Protein AF-A0A0K8V179-F1 (afdb_monomer)

Sequence (140 aa):
MELENIVANTVYLKAREGGSDSNKGKSKKWRKILQFPHISQCIHLKDKLDISYGYVIDQQPIGRTLFRQFCESKRPIYFRYISFLDEVQRYDVEYDENRIAIAVDIGRRFLAIDTPAALNNGICDIGDVIRSTNENTVDD

Radius of gyration: 25.19 Å; Cα contacts (8 Å, |Δi|>4): 57; chains: 1; bounding box: 48×59×61 Å

Foldseek 3Di:
DVVVVVVVVVVVVCLVVQDPDPCSNDDPCNCVVPPDDDVVVCPVVVVVDDPDCCVQQVVDPVSVVVVLVCCVPPNVPVVLVVVLVVLVVVLVPDDPVCNLVSVCVSCVSRVVDPDDPVSVPVPDDVVVVVVVVVVPPPDD

Mean predicted aligned error: 12.04 Å

pLDDT: mean 82.1, std 17.92, range [34.84, 96.81]

Secondary structure (DSSP, 8-state):
-HHHHHHHHHHHHHHHH--SSTTTT--TTHHHHTPPPPHHHHGGGTTTS---HIIIIII-HHHHHHHHHHHHHH-HHHHHHHHHHHHHHHHHHS-HHHHHHHHHHHHHHHH-----GGGGGS---HHHHHHHHHGGGS--

Organism: Bactrocera latifrons (NCBI:txid174628)

InterPro domains:
  IPR016137 RGS domain [PF00615] (54-120)
  IPR016137 RGS domain [PS50132] (59-117)
  IPR036305 RGS domain superfamily [SSF48097] (31-120)
  IPR044926 RGS, subdomain 2 [G3DSA:1.10.167.10] (1-139)

Solvent-accessible surface area (backbone atoms only — not comparable to full-atom values): 8626 Å² total; per-residue (Å²): 111,72,66,59,51,53,52,52,53,53,54,49,50,49,61,70,73,40,53,96,55,93,57,67,83,55,58,98,57,46,69,72,74,69,53,80,78,63,70,82,78,50,57,74,49,60,83,76,48,79,81,47,62,65,56,37,41,70,68,30,70,67,44,33,51,54,50,50,54,45,22,60,76,75,32,61,72,58,30,52,54,52,53,50,52,53,50,51,56,48,42,75,75,48,57,75,89,55,29,58,61,47,51,54,49,47,32,42,77,75,65,71,43,82,77,66,83,67,71,82,66,84,72,71,60,67,69,59,57,58,54,56,58,64,69,72,70,76,85,130

Nearest PDB structures (foldseek):
  3nyn-assembly1_A  TM=7.853E-01  e=2.523E-07  Homo sapiens
  3c4w-assembly1_A  TM=7.710E-01  e=2.805E-03  Bos taurus
  3c4w-assembly1_B  TM=7.039E-01  e=1.866E-03  Bos taurus

Structure (mmCIF, N/CA/C/O backbone):
data_AF-A0A0K8V179-F1
#
_entry.id   AF-A0A0K8V179-F1
#
loop_
_atom_site.group_PDB
_atom_site.id
_atom_site.type_symbol
_atom_site.label_atom_id
_atom_site.label_alt_id
_atom_site.label_comp_id
_atom_site.label_asym_id
_atom_site.label_entity_id
_atom_site.label_seq_id
_atom_site.pdbx_PDB_ins_code
_atom_site.Cartn_x
_atom_site.Cartn_y
_atom_site.Cartn_z
_atom_site.occupancy
_atom_site.B_iso_or_equiv
_atom_site.auth_seq_id
_atom_site.auth_comp_id
_atom_site.auth_asym_id
_atom_site.auth_atom_id
_atom_site.pdbx_PDB_model_num
ATOM 1 N N . MET A 1 1 ? -14.374 35.422 26.913 1.00 64.94 1 MET A N 1
ATOM 2 C CA . MET A 1 1 ? -14.218 35.548 25.449 1.00 64.94 1 MET A CA 1
ATOM 3 C C . MET A 1 1 ? -12.768 35.729 25.002 1.00 64.94 1 MET A C 1
ATOM 5 O O . MET A 1 1 ? -12.250 34.796 24.408 1.00 64.94 1 MET A O 1
ATOM 9 N N . GLU A 1 2 ? -12.061 36.833 25.284 1.00 79.19 2 GLU A N 1
ATOM 10 C CA . GLU A 1 2 ? -10.675 36.993 24.774 1.00 79.19 2 GLU A CA 1
ATOM 11 C C . GLU A 1 2 ? -9.669 35.992 25.367 1.00 79.19 2 GLU A C 1
ATOM 13 O O . GLU A 1 2 ? -8.899 35.374 24.632 1.00 79.19 2 GLU A O 1
ATOM 18 N N . LEU A 1 3 ? -9.714 35.764 26.685 1.00 88.62 3 LEU A N 1
ATOM 19 C CA . LEU A 1 3 ? -8.786 34.842 27.348 1.00 88.62 3 LEU A CA 1
ATOM 20 C C . LEU A 1 3 ? -9.005 33.381 26.923 1.00 88.62 3 LEU A C 1
ATOM 22 O O . LEU A 1 3 ? -8.045 32.648 26.713 1.00 88.62 3 LEU A O 1
ATOM 26 N N . GLU A 1 4 ? -10.259 32.964 26.746 1.00 90.00 4 GLU A N 1
ATOM 27 C CA . GLU A 1 4 ? -10.610 31.610 26.292 1.00 90.00 4 GLU A CA 1
ATOM 28 C C . GLU A 1 4 ? -10.073 31.337 24.883 1.00 90.00 4 GLU A C 1
ATOM 30 O O . GLU A 1 4 ? -9.516 30.268 24.639 1.00 90.00 4 GLU A O 1
ATOM 35 N N . ASN A 1 5 ? -10.153 32.325 23.984 1.00 92.56 5 ASN A N 1
ATOM 36 C CA . ASN A 1 5 ? -9.603 32.224 22.631 1.00 92.56 5 ASN A CA 1
ATOM 37 C C . ASN A 1 5 ? -8.075 32.095 22.647 1.00 92.56 5 ASN A C 1
ATOM 39 O O . ASN A 1 5 ? -7.512 31.261 21.937 1.00 92.56 5 ASN A O 1
ATOM 43 N N . ILE A 1 6 ? -7.394 32.881 23.485 1.00 94.00 6 ILE A N 1
ATOM 44 C CA . ILE A 1 6 ? -5.935 32.799 23.643 1.00 94.00 6 ILE A CA 1
ATOM 45 C C . ILE A 1 6 ? -5.526 31.425 24.196 1.00 94.00 6 ILE A C 1
ATOM 47 O O . ILE A 1 6 ? -4.590 30.805 23.681 1.00 94.00 6 ILE A O 1
ATOM 51 N N . VAL A 1 7 ? -6.242 30.912 25.204 1.00 95.25 7 VAL A N 1
ATOM 52 C CA . VAL A 1 7 ? -5.989 29.584 25.785 1.00 95.25 7 VAL A CA 1
ATOM 53 C C . VAL A 1 7 ? -6.211 28.485 24.744 1.00 95.25 7 VAL A C 1
ATOM 55 O O . VAL A 1 7 ? -5.333 27.640 24.567 1.00 95.25 7 VAL A O 1
ATOM 58 N N . ALA A 1 8 ? -7.324 28.517 24.008 1.00 92.50 8 ALA A N 1
ATOM 59 C CA . ALA A 1 8 ? -7.630 27.535 22.968 1.00 92.50 8 ALA A CA 1
ATOM 60 C C . ALA A 1 8 ? -6.566 27.517 21.857 1.00 92.50 8 ALA A C 1
ATOM 62 O O . ALA A 1 8 ? -6.058 26.450 21.506 1.00 92.50 8 ALA A O 1
ATOM 63 N N . ASN A 1 9 ? -6.156 28.692 21.368 1.00 94.12 9 ASN A N 1
ATOM 64 C CA . ASN A 1 9 ? -5.115 28.815 20.345 1.00 94.12 9 ASN A CA 1
ATOM 65 C C . ASN A 1 9 ? -3.764 28.285 20.839 1.00 94.12 9 ASN A C 1
ATOM 67 O O . ASN A 1 9 ? -3.069 27.572 20.116 1.00 94.12 9 ASN A O 1
ATOM 71 N N . THR A 1 10 ? -3.409 28.569 22.093 1.00 91.81 10 THR A N 1
ATOM 72 C CA . THR A 1 10 ? -2.158 28.088 22.694 1.00 91.81 10 THR A CA 1
ATOM 73 C C . THR A 1 10 ? -2.157 26.566 22.855 1.00 91.81 10 THR A C 1
ATOM 75 O O . THR A 1 10 ? -1.166 25.906 22.542 1.00 91.81 10 THR A O 1
ATOM 78 N N . VAL A 1 11 ? -3.272 25.980 23.308 1.00 89.88 11 VAL A N 1
ATOM 79 C CA . VAL A 1 11 ? -3.427 24.520 23.427 1.00 89.88 11 VAL A CA 1
ATOM 80 C C . VAL A 1 11 ? -3.356 23.849 22.054 1.00 89.88 11 VAL A C 1
ATOM 82 O O . VAL A 1 11 ? -2.687 22.826 21.910 1.00 89.88 11 VAL A O 1
ATOM 85 N N . TYR A 1 12 ? -3.985 24.441 21.037 1.00 89.38 12 TYR A N 1
ATOM 86 C CA . TYR A 1 12 ? -3.927 23.944 19.665 1.00 89.38 12 TYR A CA 1
ATOM 87 C C . TYR A 1 12 ? -2.501 23.950 19.102 1.00 89.38 12 TYR A C 1
ATOM 89 O O . TYR A 1 12 ? -2.052 22.940 18.558 1.00 89.38 12 TYR A O 1
ATOM 97 N N . LEU A 1 13 ? -1.758 25.049 19.275 1.00 90.12 13 LEU A N 1
ATOM 98 C CA . LEU A 1 13 ? -0.368 25.136 18.821 1.00 90.12 13 LEU A CA 1
ATOM 99 C C . LEU A 1 13 ? 0.509 24.071 19.489 1.00 90.12 13 LEU A C 1
ATOM 101 O O . LEU A 1 13 ? 1.237 23.371 18.788 1.00 90.12 13 LEU A O 1
ATOM 105 N N . LYS A 1 14 ? 0.343 23.847 20.800 1.00 86.44 14 LYS A N 1
ATOM 106 C CA . LYS A 1 14 ? 1.036 22.762 21.516 1.00 86.44 14 LYS A CA 1
ATOM 107 C C . LYS A 1 14 ? 0.677 21.367 21.001 1.00 86.44 14 LYS A C 1
ATOM 109 O O . LYS A 1 14 ? 1.533 20.487 20.969 1.00 86.44 14 LYS A O 1
ATOM 114 N N . ALA A 1 15 ? -0.577 21.138 20.611 1.00 86.38 15 ALA A N 1
ATOM 115 C CA . ALA A 1 15 ? -0.984 19.869 20.013 1.00 86.38 15 ALA A CA 1
ATOM 116 C C . ALA A 1 15 ? -0.370 19.676 18.615 1.00 86.38 15 ALA A C 1
ATOM 118 O O . ALA A 1 15 ? 0.028 18.561 18.275 1.00 86.38 15 ALA A O 1
ATOM 119 N N . ARG A 1 16 ? -0.257 20.757 17.829 1.00 85.62 16 ARG A N 1
ATOM 120 C CA . ARG A 1 16 ? 0.296 20.743 16.467 1.00 85.62 16 ARG A CA 1
ATOM 121 C C . ARG A 1 16 ? 1.810 20.565 16.429 1.00 85.62 16 ARG A C 1
ATOM 123 O O . ARG A 1 16 ? 2.297 19.831 15.578 1.00 85.62 16 ARG A O 1
ATOM 130 N N . GLU A 1 17 ? 2.541 21.217 17.330 1.00 83.69 17 GLU A N 1
ATOM 131 C CA . GLU A 1 17 ? 4.002 21.072 17.435 1.00 83.69 17 GLU A CA 1
ATOM 132 C C . GLU A 1 17 ? 4.414 19.629 17.756 1.00 83.69 17 GLU A C 1
ATOM 134 O O . GLU A 1 17 ? 5.535 19.229 17.457 1.00 83.69 17 GLU A O 1
ATOM 139 N N . GLY A 1 18 ? 3.481 18.829 18.289 1.00 70.75 18 GLY A N 1
ATOM 140 C CA . GLY A 1 18 ? 3.762 17.504 18.806 1.00 70.75 18 GLY A CA 1
ATOM 141 C C . GLY A 1 18 ? 4.535 17.669 20.104 1.00 70.75 18 GLY A C 1
ATOM 142 O O . GLY A 1 18 ? 5.712 18.009 20.098 1.00 70.75 18 GLY A O 1
ATOM 143 N N . GLY A 1 19 ? 3.864 17.473 21.240 1.00 65.31 19 GLY A N 1
ATOM 144 C CA . GLY A 1 19 ? 4.526 17.582 22.540 1.00 65.31 19 GLY A CA 1
ATOM 145 C C . GLY A 1 19 ? 5.822 16.758 22.601 1.00 65.31 19 GLY A C 1
ATOM 146 O O . GLY A 1 19 ? 5.961 15.765 21.894 1.00 65.31 19 GLY A O 1
ATOM 147 N N . SER A 1 20 ? 6.738 17.146 23.495 1.00 61.62 20 SER A N 1
ATOM 148 C CA . SER A 1 20 ? 8.022 16.465 23.777 1.00 61.62 20 SER A CA 1
ATOM 149 C C . SER A 1 20 ? 7.901 14.940 24.009 1.00 61.62 20 SER A C 1
ATOM 151 O O . SER A 1 20 ? 8.867 14.188 23.891 1.00 61.62 20 SER A O 1
ATOM 153 N N . ASP A 1 21 ? 6.691 14.453 24.287 1.00 63.47 21 ASP A N 1
ATOM 154 C CA . ASP A 1 21 ? 6.382 13.038 24.404 1.00 63.47 21 ASP A CA 1
ATOM 155 C C . ASP A 1 21 ? 6.471 12.298 23.056 1.00 63.47 21 ASP A C 1
ATOM 157 O O . ASP A 1 21 ? 5.736 12.566 22.101 1.00 63.47 21 ASP A O 1
ATOM 161 N N . SER A 1 22 ? 7.267 11.224 23.035 1.00 65.19 22 SER A N 1
ATOM 162 C CA . SER A 1 22 ? 7.427 10.281 21.909 1.00 65.19 22 SER A CA 1
ATOM 163 C C . SER A 1 22 ? 6.116 9.704 21.347 1.00 65.19 22 SER A C 1
ATOM 165 O O . SER A 1 22 ? 6.085 9.131 20.255 1.00 65.19 22 SER A O 1
ATOM 167 N N . ASN A 1 23 ? 5.009 9.863 22.077 1.00 70.69 23 ASN A N 1
ATOM 168 C CA . ASN A 1 23 ? 3.693 9.366 21.714 1.00 70.69 23 ASN A CA 1
ATOM 169 C C . ASN A 1 23 ? 2.991 10.176 20.615 1.00 70.69 23 ASN A C 1
ATOM 171 O O . ASN A 1 23 ? 1.936 9.724 20.173 1.00 70.69 23 ASN A O 1
ATOM 175 N N . LYS A 1 24 ? 3.541 11.306 20.135 1.00 83.19 24 LYS A N 1
ATOM 176 C CA . LYS A 1 24 ? 2.981 12.090 19.007 1.00 83.19 24 LYS A CA 1
ATOM 177 C C . LYS A 1 24 ? 1.468 12.354 19.160 1.00 83.19 24 LYS A C 1
ATOM 179 O O . LYS A 1 24 ? 0.688 12.088 18.251 1.00 83.19 24 LYS A O 1
ATOM 184 N N . GLY A 1 25 ? 1.036 12.760 20.358 1.00 84.69 25 GLY A N 1
ATOM 185 C CA . GLY A 1 25 ? -0.376 13.030 20.674 1.00 84.69 25 GLY A CA 1
ATOM 186 C C . GLY A 1 25 ? -1.264 11.802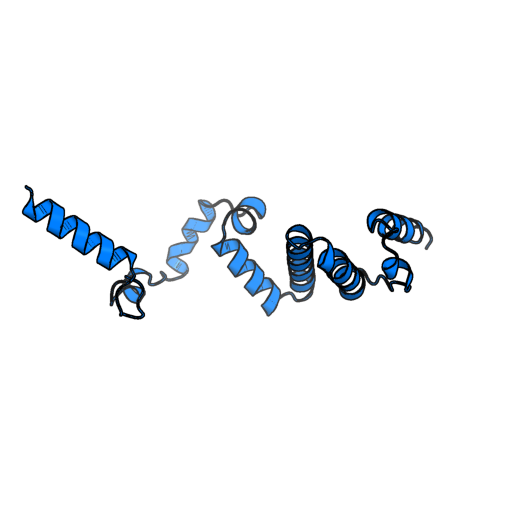 20.934 1.00 84.69 25 GLY A C 1
ATOM 187 O O . GLY A 1 25 ? -2.448 11.956 21.228 1.00 84.69 25 GLY A O 1
ATOM 188 N N . LYS A 1 26 ? -0.736 10.572 20.876 1.00 88.06 26 LYS A N 1
ATOM 189 C CA . LYS A 1 26 ? -1.515 9.357 21.173 1.00 88.06 26 LYS A CA 1
ATOM 190 C C . LYS A 1 26 ? -1.846 9.258 22.663 1.00 88.06 26 LYS A C 1
ATOM 192 O O . LYS A 1 26 ? -0.998 9.483 23.526 1.00 88.06 26 LYS A O 1
ATOM 197 N N . SER A 1 27 ? -3.062 8.802 22.968 1.00 90.12 27 SER A N 1
ATOM 198 C CA . SER A 1 27 ? -3.478 8.471 24.337 1.00 90.12 27 SER A CA 1
ATOM 199 C C . SER A 1 27 ? -2.559 7.424 24.966 1.00 90.12 27 SER A C 1
ATOM 201 O O . SER A 1 27 ? -2.224 6.433 24.325 1.00 90.12 27 SER A O 1
ATOM 203 N N . LYS A 1 28 ? -2.244 7.544 26.262 1.00 90.38 28 LYS A N 1
ATOM 204 C CA . LYS A 1 28 ? -1.446 6.541 27.001 1.00 90.38 28 LYS A CA 1
ATOM 205 C C . LYS A 1 28 ? -2.030 5.118 26.928 1.00 90.38 28 LYS A C 1
ATOM 207 O O . LYS A 1 28 ? -1.292 4.149 27.074 1.00 90.38 28 LYS A O 1
ATOM 212 N N . LYS A 1 29 ? -3.340 4.977 26.679 1.00 94.44 29 LYS A N 1
ATOM 213 C CA . LYS A 1 29 ? -4.047 3.687 26.561 1.00 94.44 29 LYS A CA 1
ATOM 214 C C . LYS A 1 29 ? -4.359 3.282 25.111 1.00 94.44 29 LYS A C 1
ATOM 216 O O . LYS A 1 29 ? -5.146 2.360 24.915 1.00 94.44 29 LYS A O 1
ATOM 221 N N . TRP A 1 30 ? -3.761 3.924 24.099 1.00 93.69 30 TRP A N 1
ATOM 222 C CA . TRP A 1 30 ? -4.105 3.721 22.680 1.00 93.69 30 TRP A CA 1
ATOM 223 C C . TRP A 1 30 ? -4.096 2.248 22.239 1.00 93.69 30 TRP A C 1
ATOM 225 O O . TRP A 1 30 ? -4.988 1.831 21.511 1.00 93.69 30 TRP A O 1
ATOM 235 N N . ARG A 1 31 ? -3.158 1.436 22.747 1.00 93.62 31 ARG A N 1
ATOM 236 C CA . ARG A 1 31 ? -3.088 -0.008 22.450 1.00 93.62 31 ARG A CA 1
ATOM 237 C C . ARG A 1 31 ?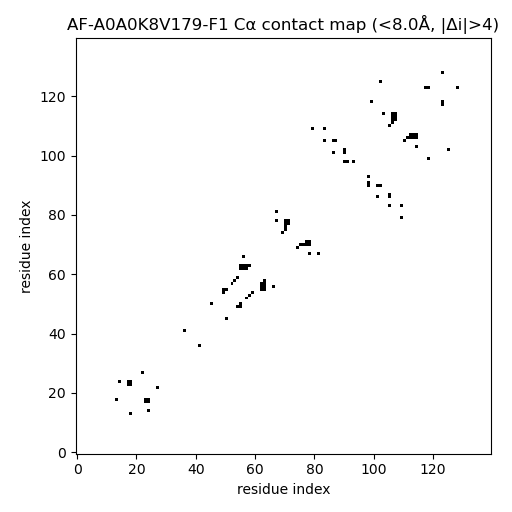 -4.314 -0.788 22.922 1.00 93.62 31 ARG A C 1
ATOM 239 O O . ARG A 1 31 ? -4.709 -1.735 22.261 1.00 93.62 31 ARG A O 1
ATOM 246 N N . LYS A 1 32 ? -4.906 -0.395 24.054 1.00 95.69 32 LYS A N 1
ATOM 247 C CA . LYS A 1 32 ? -6.134 -1.017 24.569 1.00 95.69 32 LYS A CA 1
ATOM 248 C C . LYS A 1 32 ? -7.357 -0.571 23.766 1.00 95.69 32 LYS A C 1
ATOM 250 O O . LYS A 1 32 ? -8.274 -1.354 23.582 1.00 95.69 32 LYS A O 1
ATOM 255 N N . ILE A 1 33 ? -7.361 0.678 23.295 1.00 95.75 33 ILE A N 1
ATOM 256 C CA . ILE A 1 33 ? -8.444 1.232 22.466 1.00 95.75 33 ILE A CA 1
ATOM 257 C C . ILE A 1 33 ? -8.460 0.564 21.085 1.00 95.75 33 ILE A C 1
ATOM 259 O O . ILE A 1 33 ? -9.521 0.205 20.595 1.00 95.75 33 ILE A O 1
ATOM 263 N N . LEU A 1 34 ? -7.287 0.369 20.478 1.00 95.88 34 LEU A N 1
ATOM 264 C CA . LEU A 1 34 ? -7.120 -0.245 19.155 1.00 95.88 34 LEU A CA 1
ATOM 265 C C . LEU A 1 34 ? -6.811 -1.749 19.235 1.00 95.88 34 LEU A C 1
ATOM 267 O O . LEU A 1 34 ? -6.129 -2.292 18.368 1.00 95.88 34 LEU A O 1
ATOM 271 N N . GLN A 1 35 ? -7.260 -2.422 20.295 1.00 96.81 35 GLN A N 1
ATOM 272 C CA . GLN A 1 35 ? -7.065 -3.860 20.426 1.00 96.81 35 GLN A CA 1
ATOM 273 C C . GLN A 1 35 ? -7.940 -4.597 19.406 1.00 96.81 35 GLN A C 1
ATOM 275 O O . GLN A 1 35 ? -9.141 -4.347 19.317 1.00 96.81 35 GLN A O 1
ATOM 280 N N . PHE A 1 36 ? -7.343 -5.522 18.652 1.00 96.12 36 PHE A N 1
ATOM 281 C CA . PHE A 1 36 ? -8.093 -6.298 17.671 1.00 96.12 36 PHE A CA 1
ATOM 282 C C . PHE A 1 36 ? -9.079 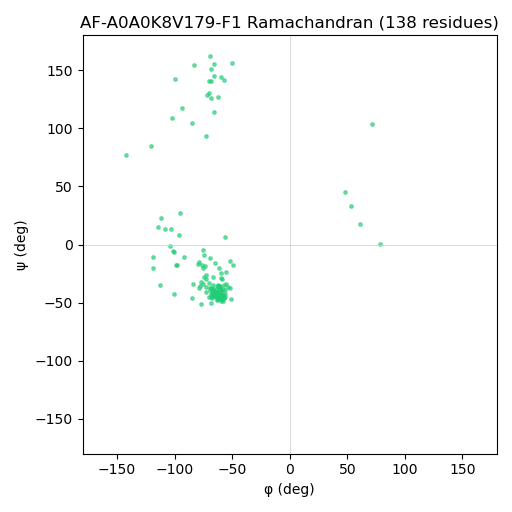-7.267 18.339 1.00 96.12 36 PHE A C 1
ATOM 284 O O . PHE A 1 36 ? -8.734 -7.898 19.345 1.00 96.12 36 PHE A O 1
ATOM 291 N N . PRO A 1 37 ? -10.290 -7.421 17.775 1.00 96.12 37 PRO A N 1
ATOM 292 C CA . PRO A 1 37 ? -11.217 -8.461 18.192 1.00 96.12 37 PRO A CA 1
ATOM 293 C C . PRO A 1 37 ? -10.705 -9.852 17.789 1.00 96.12 37 PRO A C 1
ATOM 295 O O . PRO A 1 37 ? -9.855 -10.002 16.909 1.00 96.12 37 PRO A O 1
ATOM 298 N N . HIS A 1 38 ? -11.250 -10.893 18.420 1.00 96.38 38 HIS A N 1
ATOM 299 C CA . HIS A 1 38 ? -10.966 -12.274 18.026 1.00 96.38 38 HIS A CA 1
ATOM 300 C C . HIS A 1 38 ? -11.525 -12.572 16.625 1.00 96.38 38 HIS A C 1
ATOM 302 O O . HIS A 1 38 ? -12.621 -12.120 16.296 1.00 96.38 38 HIS A O 1
ATOM 308 N N . ILE A 1 39 ? -10.832 -13.400 15.831 1.00 94.81 39 ILE A N 1
ATOM 309 C CA . ILE A 1 39 ? -11.199 -13.684 14.429 1.00 94.81 39 ILE A CA 1
ATOM 310 C C . ILE A 1 39 ? -12.637 -14.193 14.263 1.00 94.81 39 ILE A C 1
ATOM 312 O O . ILE A 1 39 ? -13.310 -13.833 13.301 1.00 94.81 39 ILE A O 1
ATOM 316 N N . SER A 1 40 ? -13.155 -14.953 15.234 1.00 95.81 40 SER A N 1
ATOM 317 C CA . SER A 1 40 ? -14.541 -15.443 15.223 1.00 95.81 40 SER A CA 1
ATOM 318 C C . SER A 1 40 ? -15.581 -14.323 15.175 1.00 95.81 40 SER A C 1
ATOM 320 O O . SER A 1 40 ? -16.652 -14.510 14.610 1.00 95.81 40 SER A O 1
ATOM 322 N N . GLN A 1 41 ? -15.270 -13.150 15.732 1.00 94.19 41 GLN A N 1
A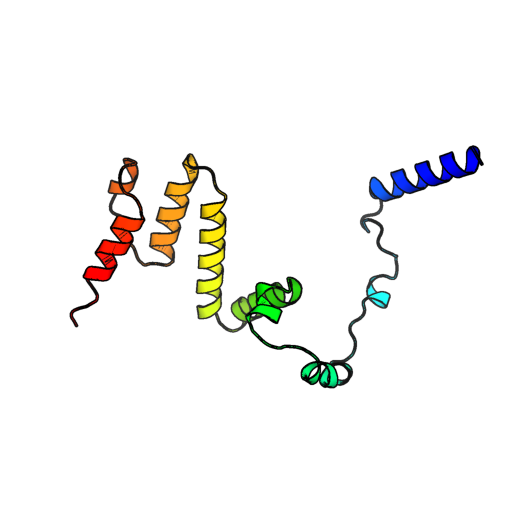TOM 323 C CA . GLN A 1 41 ? -16.166 -11.992 15.707 1.00 94.19 41 GLN A CA 1
ATOM 324 C C . GLN A 1 41 ? -16.195 -11.326 14.325 1.00 94.19 41 GLN A C 1
ATOM 326 O O . GLN A 1 41 ? -17.160 -10.645 13.991 1.00 94.19 41 GLN A O 1
ATOM 331 N N . CYS A 1 42 ? -15.174 -11.559 13.497 1.00 93.69 42 CYS A N 1
ATOM 332 C CA . CYS A 1 42 ? -15.031 -10.952 12.177 1.00 93.69 42 CYS A CA 1
ATOM 333 C C . CYS A 1 42 ? -15.634 -11.794 11.045 1.00 93.69 42 CYS A C 1
ATOM 335 O O . CYS A 1 42 ? -15.756 -11.289 9.935 1.00 93.69 42 CYS A O 1
ATOM 337 N N . ILE A 1 43 ? -16.021 -13.053 11.290 1.00 92.81 43 ILE A N 1
ATOM 338 C CA . ILE A 1 43 ? -16.464 -13.984 10.232 1.00 92.81 43 ILE A CA 1
ATOM 339 C C . ILE A 1 43 ? -17.627 -13.400 9.420 1.00 92.81 43 ILE A C 1
ATOM 341 O O . ILE A 1 43 ? -17.584 -13.400 8.194 1.00 92.81 43 ILE A O 1
ATOM 345 N N . HIS A 1 44 ? -18.617 -12.824 10.103 1.00 92.12 44 HIS A N 1
ATOM 346 C CA . HIS A 1 44 ? -19.805 -12.234 9.480 1.00 92.12 44 HIS A CA 1
ATOM 347 C C . HIS A 1 44 ? -19.511 -11.008 8.592 1.00 92.12 44 HIS A C 1
ATOM 349 O O . HIS A 1 44 ? -20.374 -10.580 7.829 1.00 92.12 44 HIS A O 1
ATOM 355 N N . LEU A 1 45 ? -18.326 -10.395 8.716 1.00 90.88 45 LEU A N 1
ATOM 356 C CA . LEU A 1 45 ? -17.932 -9.259 7.880 1.00 90.88 45 LEU A CA 1
ATOM 357 C C . LEU A 1 45 ? -17.615 -9.704 6.455 1.00 90.88 45 LEU A C 1
ATOM 359 O O . LEU A 1 45 ? -17.788 -8.915 5.534 1.00 90.88 45 LEU A O 1
ATOM 363 N N . LYS A 1 46 ? -17.199 -10.963 6.266 1.00 86.62 46 LYS A N 1
ATOM 364 C CA . LYS A 1 46 ? -16.870 -11.508 4.947 1.00 86.62 46 LYS A CA 1
ATOM 365 C C . LYS A 1 46 ? -18.039 -11.374 3.968 1.00 86.62 46 LYS A C 1
ATOM 367 O O . LYS A 1 46 ? -17.817 -11.028 2.819 1.00 86.62 46 LYS A O 1
ATOM 372 N N . ASP A 1 47 ? -19.265 -11.584 4.439 1.00 88.62 47 ASP A N 1
ATOM 373 C CA . ASP A 1 47 ? -20.462 -11.547 3.591 1.00 88.62 47 ASP A CA 1
ATOM 374 C C . ASP A 1 47 ? -20.934 -10.117 3.278 1.00 88.62 47 ASP A C 1
ATOM 376 O O . ASP A 1 47 ? -21.753 -9.908 2.388 1.00 88.62 47 ASP A O 1
ATOM 380 N N . LYS A 1 48 ? -20.435 -9.120 4.019 1.00 90.81 48 LYS A N 1
ATOM 381 C CA . LYS A 1 48 ? -20.798 -7.703 3.855 1.00 90.81 48 LYS A CA 1
ATOM 382 C C . LYS A 1 48 ? -19.779 -6.911 3.042 1.00 90.81 48 LYS A C 1
ATOM 384 O O . LYS A 1 48 ? -20.073 -5.790 2.637 1.00 90.81 48 LYS A O 1
ATOM 389 N N . LEU A 1 49 ? -18.572 -7.445 2.890 1.00 89.25 49 LEU A N 1
ATOM 390 C CA . LEU A 1 49 ? -17.454 -6.763 2.257 1.00 89.25 49 LEU A CA 1
ATOM 391 C C . LEU A 1 49 ? -17.294 -7.240 0.817 1.00 89.25 49 LEU A C 1
ATOM 393 O O . LEU A 1 49 ? -17.421 -8.427 0.529 1.00 89.25 49 LEU A O 1
ATOM 397 N N . ASP A 1 50 ? -16.950 -6.313 -0.072 1.00 90.06 50 ASP A N 1
ATOM 398 C CA . ASP A 1 50 ? -16.407 -6.680 -1.373 1.00 90.06 50 ASP A CA 1
ATOM 399 C C . ASP A 1 50 ? -14.978 -7.217 -1.184 1.00 90.06 50 ASP A C 1
ATOM 401 O O . ASP A 1 50 ? -14.151 -6.594 -0.516 1.00 90.06 50 ASP A O 1
ATOM 405 N N . ILE A 1 51 ? -14.698 -8.396 -1.742 1.00 90.94 51 ILE A N 1
ATOM 406 C CA . ILE A 1 51 ? -13.399 -9.084 -1.650 1.00 90.94 51 ILE A CA 1
ATOM 407 C C . ILE A 1 51 ? -12.670 -9.028 -3.007 1.00 90.94 51 ILE A C 1
ATOM 409 O O . ILE A 1 51 ? -11.692 -9.737 -3.243 1.00 90.94 51 ILE A O 1
ATOM 413 N N . SER A 1 52 ? -13.132 -8.182 -3.929 1.00 94.44 52 SER A N 1
ATOM 414 C CA . SER A 1 52 ? -12.457 -7.952 -5.201 1.00 94.44 52 SER A CA 1
ATOM 415 C C . SER A 1 52 ? -11.029 -7.428 -4.992 1.00 94.44 52 SER A C 1
ATOM 417 O O . SER A 1 52 ? -10.745 -6.653 -4.073 1.00 94.44 52 SER A O 1
ATOM 419 N N . TYR A 1 53 ? -10.108 -7.852 -5.862 1.00 93.69 53 TYR A N 1
ATOM 420 C CA . TYR A 1 53 ? -8.705 -7.431 -5.794 1.00 93.69 53 TYR A CA 1
ATOM 421 C C . TYR A 1 53 ? -8.572 -5.903 -5.869 1.00 93.69 53 TYR A C 1
ATOM 423 O O . TYR A 1 53 ? -7.903 -5.304 -5.030 1.00 93.69 53 TYR A O 1
ATOM 431 N N . GLY A 1 54 ? -9.277 -5.268 -6.813 1.00 94.62 54 GLY A N 1
ATOM 432 C CA . GLY A 1 54 ? -9.231 -3.814 -6.989 1.00 94.62 54 GLY A CA 1
ATOM 433 C C . GLY A 1 54 ? -9.703 -3.049 -5.750 1.00 94.62 54 GLY A C 1
ATOM 434 O O . GLY A 1 54 ? -9.131 -2.022 -5.393 1.00 94.62 54 GLY A O 1
ATOM 435 N N . TYR A 1 55 ? -10.700 -3.566 -5.032 1.00 94.06 55 TYR A N 1
ATOM 436 C CA . TYR A 1 55 ? -11.168 -2.918 -3.812 1.00 94.06 55 TYR A CA 1
ATOM 437 C C . TYR A 1 55 ? -10.227 -3.156 -2.623 1.00 94.06 55 TYR A C 1
ATOM 439 O O . TYR A 1 55 ? -9.806 -2.209 -1.959 1.00 94.06 55 TYR A O 1
ATOM 447 N N . VAL A 1 56 ? -9.870 -4.412 -2.340 1.00 94.31 56 VAL A N 1
ATOM 448 C CA . VAL A 1 56 ? -9.115 -4.755 -1.122 1.00 94.31 56 VAL A CA 1
ATOM 449 C C . VAL A 1 56 ? -7.627 -4.427 -1.250 1.00 94.31 56 VAL A C 1
ATOM 451 O O . VAL A 1 56 ? -7.006 -4.032 -0.265 1.00 94.31 56 VAL A O 1
ATOM 454 N N . ILE A 1 57 ? -7.033 -4.599 -2.431 1.00 94.38 57 ILE A N 1
ATOM 455 C CA . ILE A 1 57 ? -5.583 -4.466 -2.626 1.00 94.38 57 ILE A CA 1
ATOM 456 C C . ILE A 1 57 ? -5.206 -3.114 -3.225 1.00 94.38 57 ILE A C 1
ATOM 458 O O . ILE A 1 57 ? -4.243 -2.514 -2.753 1.00 94.38 57 ILE A O 1
ATOM 462 N N . ASP A 1 58 ? -5.944 -2.609 -4.215 1.00 90.81 58 ASP A N 1
ATOM 463 C CA . ASP A 1 58 ? -5.548 -1.358 -4.878 1.00 90.81 58 ASP A CA 1
ATOM 464 C C . ASP A 1 58 ? -6.054 -0.120 -4.127 1.00 90.81 58 ASP A C 1
ATOM 466 O O . ASP A 1 58 ? -5.287 0.813 -3.884 1.00 90.81 58 ASP A O 1
ATOM 470 N N . GLN A 1 59 ? -7.325 -0.111 -3.709 1.00 94.81 59 GLN A N 1
ATOM 471 C CA . GLN A 1 59 ? -7.933 1.060 -3.060 1.00 94.81 59 GLN A CA 1
ATOM 472 C C . GLN A 1 59 ? -7.647 1.149 -1.555 1.00 94.81 59 GLN A C 1
ATOM 474 O O . GLN A 1 59 ? -7.514 2.250 -1.016 1.00 94.81 59 GLN A O 1
ATOM 479 N N . GLN A 1 60 ? -7.556 0.015 -0.851 1.00 95.06 60 GLN A N 1
ATOM 480 C CA . GLN A 1 60 ? -7.339 0.012 0.597 1.00 95.06 60 GLN A CA 1
ATOM 481 C C . GLN A 1 60 ? -5.846 -0.093 0.961 1.00 95.06 60 GLN A C 1
ATOM 483 O O . GLN A 1 60 ? -5.227 -1.137 0.750 1.00 95.06 60 GLN A O 1
ATOM 488 N N . PRO A 1 61 ? -5.251 0.916 1.629 1.00 95.88 61 PRO A N 1
ATOM 489 C CA . PRO A 1 61 ? -3.816 0.916 1.931 1.00 95.88 61 PRO A CA 1
ATOM 490 C C . PRO A 1 61 ? -3.403 -0.180 2.925 1.00 95.88 61 PRO A C 1
ATOM 492 O O . PRO A 1 61 ? -2.316 -0.753 2.815 1.00 95.88 61 PRO A O 1
ATOM 495 N N . ILE A 1 62 ? -4.267 -0.507 3.892 1.00 96.31 62 ILE A N 1
ATOM 496 C CA . ILE A 1 62 ? -4.008 -1.588 4.855 1.00 96.31 62 ILE A CA 1
ATOM 497 C C . ILE A 1 62 ? -4.043 -2.946 4.145 1.00 96.31 62 ILE A C 1
ATOM 499 O O . ILE A 1 62 ? -3.139 -3.756 4.346 1.00 96.31 62 ILE A O 1
ATOM 503 N N . GLY A 1 63 ? -5.038 -3.177 3.281 1.00 95.19 63 GLY A N 1
ATOM 504 C CA . GLY A 1 63 ? -5.145 -4.406 2.493 1.00 95.19 63 GLY A CA 1
ATOM 505 C C . GLY A 1 63 ? -3.951 -4.591 1.554 1.00 95.19 63 GLY A C 1
ATOM 506 O O . GLY A 1 63 ? -3.313 -5.645 1.592 1.00 95.19 63 GLY A O 1
ATOM 507 N N . ARG A 1 64 ? -3.548 -3.530 0.837 1.00 95.06 64 ARG A N 1
ATOM 508 C CA . ARG A 1 64 ? -2.308 -3.492 0.040 1.00 95.06 64 ARG A CA 1
ATOM 509 C C . ARG A 1 64 ? -1.087 -3.928 0.847 1.00 95.06 64 ARG A C 1
ATOM 51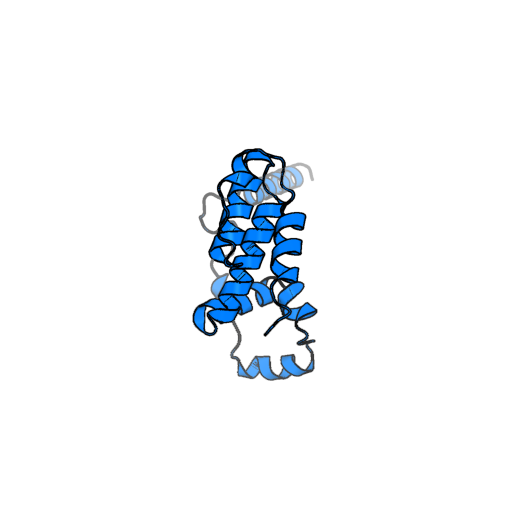1 O O . ARG A 1 64 ? -0.286 -4.738 0.384 1.00 95.06 64 ARG A O 1
ATOM 518 N N . THR A 1 65 ? -0.938 -3.392 2.057 1.00 96.06 65 THR A N 1
ATOM 519 C CA . THR A 1 65 ? 0.219 -3.660 2.925 1.00 96.06 65 THR A CA 1
ATOM 520 C C . THR A 1 65 ? 0.238 -5.112 3.405 1.00 96.06 65 THR A C 1
ATOM 522 O O . THR A 1 65 ? 1.269 -5.776 3.316 1.00 96.06 65 THR A O 1
ATOM 525 N N . LEU A 1 66 ? -0.904 -5.632 3.864 1.00 95.62 66 LEU A N 1
ATOM 526 C CA . LEU A 1 66 ? -1.028 -7.021 4.318 1.00 95.62 66 LEU A CA 1
ATOM 527 C C . LEU A 1 66 ? -0.790 -8.020 3.179 1.00 95.62 66 LEU A C 1
ATOM 529 O O . LEU A 1 66 ? -0.129 -9.038 3.378 1.00 95.62 66 LEU A O 1
ATOM 533 N N . PHE A 1 67 ? -1.281 -7.722 1.976 1.00 94.81 67 PHE A N 1
ATOM 534 C CA . PHE A 1 67 ? -1.039 -8.556 0.802 1.00 94.81 67 PHE A CA 1
ATOM 535 C C . PHE A 1 67 ? 0.440 -8.598 0.416 1.00 94.81 67 PHE A C 1
ATOM 537 O O . PHE A 1 67 ? 0.972 -9.671 0.141 1.00 94.81 67 PHE A O 1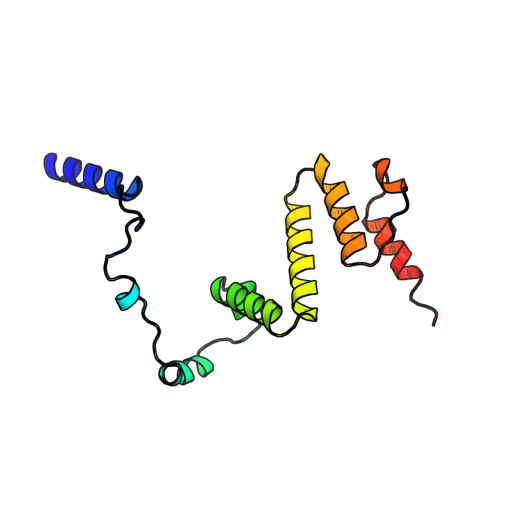
ATOM 544 N N . ARG A 1 68 ? 1.141 -7.463 0.488 1.00 94.62 68 ARG A N 1
ATOM 545 C CA . ARG A 1 68 ? 2.592 -7.409 0.255 1.00 94.62 68 ARG A CA 1
ATOM 546 C C . ARG A 1 68 ? 3.368 -8.265 1.252 1.00 94.62 68 ARG A C 1
ATOM 548 O O . ARG A 1 68 ? 4.187 -9.073 0.827 1.00 94.62 68 ARG A O 1
ATOM 555 N N . GLN A 1 69 ? 3.043 -8.169 2.543 1.00 95.25 69 GLN A N 1
ATOM 556 C CA . GLN A 1 69 ? 3.632 -9.023 3.584 1.00 95.25 69 GLN A CA 1
ATOM 557 C C . GLN A 1 69 ? 3.356 -10.513 3.334 1.00 95.25 69 GLN A C 1
ATOM 559 O O . GLN A 1 69 ? 4.224 -11.365 3.535 1.00 95.25 69 GLN A O 1
ATOM 564 N N . PHE A 1 70 ? 2.149 -10.847 2.868 1.00 94.88 70 PHE A N 1
ATOM 565 C CA . PHE A 1 70 ? 1.812 -12.212 2.478 1.00 94.88 70 PHE A CA 1
ATOM 566 C C . PHE A 1 70 ? 2.663 -12.698 1.295 1.00 94.88 70 PHE A C 1
ATOM 568 O O . PHE A 1 70 ? 3.210 -13.801 1.356 1.00 94.88 70 PHE A O 1
ATOM 575 N N . CYS A 1 71 ? 2.806 -11.893 0.239 1.00 94.94 71 CYS A N 1
ATOM 576 C CA . CYS A 1 71 ? 3.631 -12.234 -0.918 1.00 94.94 71 CYS A CA 1
ATOM 577 C C . CYS A 1 71 ? 5.100 -12.423 -0.529 1.00 94.94 71 CYS A C 1
ATOM 579 O O . CYS A 1 71 ? 5.697 -13.424 -0.915 1.00 94.94 71 CYS A O 1
ATOM 581 N N . GLU A 1 72 ? 5.645 -11.530 0.294 1.00 92.31 72 GLU A N 1
ATOM 582 C CA . GLU A 1 72 ? 7.015 -11.616 0.808 1.00 92.31 72 GLU A CA 1
ATOM 583 C C . GLU A 1 72 ? 7.252 -12.910 1.602 1.00 92.31 72 GLU A C 1
ATOM 585 O O . GLU A 1 72 ? 8.214 -13.633 1.353 1.00 92.31 72 GLU A O 1
ATOM 590 N N . SER A 1 73 ? 6.342 -13.258 2.517 1.00 93.25 73 SER A N 1
ATOM 591 C CA . SER A 1 73 ? 6.517 -14.419 3.397 1.00 93.25 73 SER A CA 1
ATOM 592 C C . SER A 1 73 ? 6.198 -15.762 2.732 1.00 93.25 73 SER A C 1
ATOM 594 O O . SER A 1 73 ? 6.818 -16.777 3.055 1.00 93.25 73 SER A O 1
ATOM 596 N N . LYS A 1 74 ? 5.177 -15.814 1.869 1.00 91.69 74 LYS A N 1
ATOM 597 C CA . LYS A 1 74 ? 4.568 -17.080 1.422 1.00 91.69 74 LYS A CA 1
ATOM 598 C C . LYS A 1 74 ? 4.671 -17.331 -0.077 1.00 91.69 74 LYS A C 1
ATOM 600 O O . LYS A 1 74 ? 4.496 -18.477 -0.492 1.00 91.69 74 LYS A O 1
ATOM 605 N N . ARG A 1 75 ? 4.896 -16.304 -0.904 1.00 91.25 75 ARG A N 1
ATOM 606 C CA . ARG A 1 75 ? 4.838 -16.406 -2.373 1.00 91.25 75 ARG A CA 1
ATOM 607 C C . ARG A 1 75 ? 5.929 -15.551 -3.042 1.00 91.25 75 ARG A C 1
ATOM 609 O O . ARG A 1 75 ? 5.613 -14.511 -3.624 1.00 91.25 75 ARG A O 1
ATOM 616 N N . PRO A 1 76 ? 7.191 -16.016 -3.053 1.00 87.31 76 PRO A N 1
ATOM 617 C CA . PRO A 1 76 ? 8.323 -15.233 -3.557 1.00 87.31 76 PRO A CA 1
ATOM 618 C C . PRO A 1 76 ? 8.192 -14.827 -5.035 1.00 87.31 76 PRO A C 1
ATOM 620 O O . PRO A 1 76 ? 8.661 -13.761 -5.419 1.00 87.31 76 PRO A O 1
ATOM 623 N N . ILE A 1 77 ? 7.495 -15.621 -5.859 1.00 89.81 77 ILE A N 1
ATOM 624 C CA . ILE A 1 77 ? 7.210 -15.273 -7.263 1.00 89.81 77 ILE A CA 1
ATOM 625 C C . ILE A 1 77 ? 6.368 -13.991 -7.348 1.00 89.81 77 ILE A C 1
ATOM 627 O O . ILE A 1 77 ? 6.701 -13.078 -8.096 1.00 89.81 77 ILE A O 1
ATOM 631 N N . TYR A 1 78 ? 5.307 -13.882 -6.543 1.00 90.19 78 TYR A N 1
ATOM 632 C CA . TYR A 1 78 ? 4.471 -12.679 -6.521 1.00 90.19 78 TYR A CA 1
ATOM 633 C C . TYR A 1 78 ? 5.191 -11.492 -5.896 1.00 90.19 78 TYR A C 1
ATOM 635 O O . TYR A 1 78 ? 5.008 -10.363 -6.342 1.00 90.19 78 TYR A O 1
ATOM 643 N N . PHE A 1 79 ? 6.050 -11.747 -4.908 1.00 92.00 79 PHE A N 1
ATOM 644 C CA . PHE A 1 79 ? 6.908 -10.707 -4.360 1.00 92.00 79 PHE A CA 1
ATOM 645 C C . PHE A 1 79 ? 7.825 -10.107 -5.433 1.00 92.00 79 PHE A C 1
ATOM 647 O O . PHE A 1 79 ? 7.923 -8.890 -5.515 1.00 92.00 79 PHE A O 1
ATOM 654 N N . ARG A 1 80 ? 8.392 -10.927 -6.331 1.00 92.25 80 ARG A N 1
ATOM 655 C CA . ARG A 1 80 ? 9.197 -10.437 -7.463 1.00 92.25 80 ARG A CA 1
ATOM 656 C C . ARG A 1 80 ? 8.418 -9.470 -8.365 1.00 92.25 80 ARG A C 1
ATOM 658 O O . ARG A 1 80 ? 8.976 -8.444 -8.741 1.00 92.25 80 ARG A O 1
ATOM 665 N N . TYR A 1 81 ? 7.151 -9.751 -8.683 1.00 92.62 81 TYR A N 1
ATOM 666 C CA . TYR A 1 81 ? 6.319 -8.823 -9.467 1.00 92.62 81 TYR A CA 1
ATOM 667 C C . TYR A 1 81 ? 6.019 -7.530 -8.711 1.00 92.62 81 TYR A C 1
ATOM 669 O O . TYR A 1 81 ? 6.064 -6.451 -9.290 1.00 92.62 81 TYR A O 1
ATOM 677 N N . ILE A 1 82 ? 5.747 -7.625 -7.411 1.00 92.81 82 ILE A N 1
ATOM 678 C CA . ILE A 1 82 ? 5.520 -6.451 -6.567 1.00 92.81 82 ILE A CA 1
ATOM 679 C C . ILE A 1 82 ? 6.775 -5.571 -6.521 1.00 92.81 82 ILE A C 1
ATOM 681 O O . ILE A 1 82 ? 6.665 -4.364 -6.706 1.00 92.81 82 ILE A O 1
ATOM 685 N N . SER A 1 83 ? 7.956 -6.166 -6.334 1.00 93.44 83 SER A N 1
ATOM 686 C CA . SER A 1 83 ? 9.226 -5.436 -6.354 1.00 93.44 83 SER A CA 1
ATOM 687 C C . SER A 1 83 ? 9.482 -4.779 -7.707 1.00 93.44 83 SER A C 1
ATOM 689 O O . SER A 1 83 ? 9.932 -3.642 -7.744 1.00 93.44 83 SER A O 1
ATOM 691 N N . PHE A 1 84 ? 9.161 -5.456 -8.814 1.00 94.94 84 PHE A N 1
ATOM 692 C CA . PHE A 1 84 ? 9.235 -4.849 -10.143 1.00 94.94 84 PHE A CA 1
ATOM 693 C C . PHE A 1 84 ? 8.355 -3.596 -10.240 1.00 94.94 84 PHE A C 1
ATOM 695 O O . PHE A 1 84 ? 8.837 -2.547 -10.654 1.00 94.94 84 PHE A O 1
ATOM 702 N N . LEU A 1 85 ? 7.091 -3.680 -9.808 1.00 94.12 85 LEU A N 1
ATOM 703 C CA . LEU A 1 85 ? 6.172 -2.538 -9.832 1.00 94.12 85 LEU A CA 1
ATOM 704 C C . LEU A 1 85 ? 6.659 -1.373 -8.962 1.00 94.12 85 LEU A C 1
ATOM 706 O O . LEU A 1 85 ? 6.472 -0.220 -9.339 1.00 94.12 85 LEU A O 1
ATOM 710 N N . ASP A 1 86 ? 7.293 -1.656 -7.824 1.00 94.38 86 ASP A N 1
ATOM 711 C CA . ASP A 1 86 ? 7.853 -0.614 -6.957 1.00 94.38 86 ASP A CA 1
ATOM 712 C C . ASP A 1 86 ? 9.029 0.115 -7.625 1.00 94.38 86 ASP A C 1
ATOM 714 O O . ASP A 1 86 ? 9.153 1.333 -7.503 1.00 94.38 86 ASP A O 1
ATOM 718 N N . GLU A 1 87 ? 9.871 -0.605 -8.368 1.00 94.69 87 GLU A N 1
ATOM 719 C CA . GLU A 1 87 ? 10.992 -0.007 -9.102 1.00 94.69 87 GLU A CA 1
ATOM 720 C C . GLU A 1 87 ? 10.516 0.783 -10.323 1.00 94.69 87 GLU A C 1
ATOM 722 O O . GLU A 1 87 ? 11.047 1.855 -10.597 1.00 94.69 87 GLU A O 1
ATOM 727 N N . VAL A 1 88 ? 9.474 0.315 -11.017 1.00 95.25 88 VAL A N 1
ATOM 728 C CA . VAL A 1 88 ? 8.820 1.091 -12.086 1.00 95.25 88 VAL A CA 1
ATOM 729 C C . VAL A 1 88 ? 8.203 2.369 -11.518 1.00 95.25 88 VAL A C 1
ATOM 731 O O . VAL A 1 88 ? 8.423 3.450 -12.050 1.00 95.25 88 VAL A O 1
ATOM 734 N N . GLN A 1 89 ? 7.512 2.284 -10.379 1.00 93.94 89 GLN A N 1
ATOM 735 C CA . GLN A 1 89 ? 6.972 3.471 -9.718 1.00 93.94 89 GLN A CA 1
ATOM 736 C C . GLN A 1 89 ? 8.085 4.450 -9.314 1.00 93.94 89 GLN A C 1
ATOM 738 O O . GLN A 1 89 ? 7.897 5.663 -9.388 1.00 93.94 89 GLN A O 1
ATOM 743 N N . ARG A 1 90 ? 9.245 3.938 -8.886 1.00 93.94 90 ARG A N 1
ATOM 744 C CA . ARG A 1 90 ? 10.425 4.757 -8.594 1.00 93.94 90 ARG A CA 1
ATOM 745 C C . ARG A 1 90 ? 10.981 5.417 -9.856 1.00 93.94 90 ARG A C 1
ATOM 747 O O . ARG A 1 90 ? 11.309 6.595 -9.808 1.00 93.94 90 ARG A O 1
ATOM 754 N N . TYR A 1 91 ? 11.074 4.680 -10.959 1.00 93.81 91 TYR A N 1
ATOM 755 C CA . TYR A 1 91 ? 11.494 5.200 -12.259 1.00 93.81 91 TYR A CA 1
ATOM 756 C C . TYR A 1 91 ? 10.615 6.375 -12.718 1.00 93.81 91 TYR A C 1
ATOM 758 O O . TYR A 1 91 ? 11.150 7.383 -13.174 1.00 93.81 91 TYR A O 1
ATOM 766 N N . ASP A 1 92 ? 9.294 6.280 -12.536 1.00 94.06 92 ASP A N 1
ATOM 767 C CA . ASP A 1 92 ? 8.332 7.300 -12.983 1.00 94.06 92 ASP A CA 1
ATOM 768 C C . ASP A 1 92 ? 8.452 8.642 -12.243 1.00 94.06 92 ASP A C 1
ATOM 770 O O . ASP A 1 92 ? 8.100 9.686 -12.793 1.00 94.06 92 ASP A O 1
ATOM 774 N N . VAL A 1 93 ? 8.916 8.629 -10.989 1.00 94.94 93 VAL A N 1
ATOM 775 C CA . VAL A 1 93 ? 9.022 9.834 -10.141 1.00 94.94 93 VAL A CA 1
ATOM 776 C C . VAL A 1 93 ? 10.439 10.403 -10.057 1.00 94.94 93 VAL A C 1
ATOM 778 O O . VAL A 1 93 ? 10.639 11.442 -9.428 1.00 94.94 93 VAL A O 1
ATOM 781 N N . GLU A 1 94 ? 11.423 9.718 -10.635 1.00 93.50 94 GLU A N 1
ATOM 782 C CA . GLU A 1 94 ? 12.830 10.106 -10.581 1.00 93.50 94 GLU A CA 1
ATOM 783 C C . GLU A 1 94 ? 13.176 11.149 -11.657 1.00 93.50 94 GLU A C 1
ATOM 785 O O . GLU A 1 94 ? 12.549 11.229 -12.714 1.00 93.50 94 GLU A O 1
ATOM 790 N N . TYR A 1 95 ? 14.212 11.948 -11.401 1.00 91.69 95 TYR A N 1
ATOM 791 C CA . TYR A 1 95 ? 14.746 12.895 -12.379 1.00 91.69 95 TYR A CA 1
ATOM 792 C C . TYR A 1 95 ? 15.421 12.195 -13.569 1.00 91.69 95 TYR A C 1
ATOM 794 O O . TYR A 1 95 ? 16.013 11.121 -13.429 1.00 91.69 95 TYR A O 1
ATOM 802 N N . ASP A 1 96 ? 15.407 12.852 -14.733 1.00 88.75 96 ASP A N 1
ATOM 803 C CA . ASP A 1 96 ? 15.930 12.310 -15.997 1.00 88.75 96 ASP A CA 1
ATOM 804 C C . ASP A 1 96 ? 17.382 11.808 -15.900 1.00 88.75 96 ASP A C 1
ATOM 806 O O . ASP A 1 96 ? 17.716 10.775 -16.483 1.00 88.75 96 ASP A O 1
ATOM 810 N N . GLU A 1 97 ? 18.224 12.487 -15.115 1.00 89.56 97 GLU A N 1
ATOM 811 C CA . GLU A 1 97 ? 19.635 12.134 -14.892 1.00 89.56 97 GLU A CA 1
ATOM 812 C C . GLU A 1 97 ? 19.809 10.717 -14.320 1.00 89.56 97 GLU A C 1
ATOM 814 O O . GLU A 1 97 ? 20.714 9.982 -14.716 1.00 89.56 97 GLU A O 1
ATOM 819 N N . ASN A 1 98 ? 18.916 10.306 -13.415 1.00 88.19 98 ASN A N 1
ATOM 820 C CA . ASN A 1 98 ? 18.974 9.010 -12.733 1.00 88.19 98 ASN A CA 1
ATOM 821 C C . ASN A 1 98 ? 18.068 7.959 -13.390 1.00 88.19 98 ASN A C 1
ATOM 823 O O . ASN A 1 98 ? 18.243 6.755 -13.178 1.00 88.19 98 ASN A O 1
ATOM 827 N N . ARG A 1 99 ? 17.114 8.397 -14.216 1.00 89.75 99 ARG A N 1
ATOM 828 C CA . ARG A 1 99 ? 16.088 7.551 -14.829 1.00 89.75 99 ARG A CA 1
ATOM 829 C C . ARG A 1 99 ? 16.681 6.443 -15.707 1.00 89.75 99 ARG A C 1
ATOM 831 O O . ARG A 1 99 ? 16.226 5.301 -15.655 1.00 89.75 99 ARG A O 1
ATOM 838 N N . ILE A 1 100 ? 17.746 6.740 -16.457 1.00 88.88 100 ILE A N 1
ATOM 839 C CA . ILE A 1 100 ? 18.439 5.757 -17.313 1.00 88.88 100 ILE A CA 1
ATOM 840 C C . ILE A 1 100 ? 19.066 4.639 -16.471 1.00 88.88 100 ILE A C 1
ATOM 842 O O . ILE A 1 100 ? 18.918 3.461 -16.796 1.00 88.88 100 ILE A O 1
ATOM 846 N N . ALA A 1 101 ? 19.729 4.992 -15.367 1.00 89.50 101 ALA A N 1
ATOM 847 C CA . ALA A 1 101 ? 20.363 4.014 -14.487 1.00 89.50 101 ALA A CA 1
ATOM 848 C C . ALA A 1 101 ? 19.329 3.057 -13.872 1.00 89.50 101 ALA A C 1
ATOM 850 O O . ALA A 1 101 ? 19.550 1.845 -13.852 1.00 89.50 101 ALA A O 1
ATOM 851 N N . ILE A 1 102 ? 18.179 3.589 -13.442 1.00 90.50 102 ILE A N 1
ATOM 852 C CA . ILE A 1 102 ? 17.076 2.787 -12.898 1.00 90.50 102 ILE A CA 1
ATOM 853 C C . ILE A 1 102 ? 16.489 1.862 -13.971 1.00 90.50 102 ILE A C 1
ATOM 855 O O . ILE A 1 102 ? 16.297 0.678 -13.708 1.00 90.50 102 ILE A O 1
ATOM 859 N N . ALA A 1 103 ? 16.255 2.347 -15.193 1.00 89.88 103 ALA A N 1
ATOM 860 C CA . ALA A 1 103 ? 15.741 1.502 -16.273 1.00 89.88 103 ALA A CA 1
ATOM 861 C C . ALA A 1 103 ? 16.678 0.347 -16.639 1.00 89.88 103 ALA A C 1
ATOM 863 O O . ALA A 1 103 ? 16.224 -0.782 -16.828 1.00 89.88 103 ALA A O 1
ATOM 864 N N . VAL A 1 104 ? 17.983 0.617 -16.726 1.00 89.62 104 VAL A N 1
ATOM 865 C CA . VAL A 1 104 ? 18.991 -0.418 -16.990 1.00 89.62 104 VAL A CA 1
ATOM 866 C C . VAL A 1 104 ? 18.953 -1.493 -15.907 1.00 89.62 104 VAL A C 1
ATOM 868 O O . VAL A 1 104 ? 19.006 -2.686 -16.206 1.00 89.62 104 VAL A O 1
ATOM 871 N N . ASP A 1 105 ? 18.846 -1.074 -14.651 1.00 90.56 105 ASP A N 1
ATOM 872 C CA . ASP A 1 105 ? 18.776 -1.973 -13.510 1.00 90.56 105 ASP A CA 1
ATOM 873 C C . ASP A 1 105 ? 17.469 -2.792 -13.486 1.00 90.56 105 ASP A C 1
ATOM 875 O O . ASP A 1 105 ? 17.511 -4.009 -13.298 1.00 90.56 105 ASP A O 1
ATOM 879 N N . ILE A 1 106 ? 16.319 -2.178 -13.793 1.00 92.75 106 ILE A N 1
ATOM 880 C CA . ILE A 1 106 ? 15.037 -2.884 -13.959 1.00 92.75 106 ILE A CA 1
ATOM 881 C C . ILE A 1 106 ? 15.131 -3.934 -15.076 1.00 92.75 106 ILE A C 1
ATOM 883 O O . ILE A 1 106 ? 14.749 -5.092 -14.872 1.00 92.75 106 ILE A O 1
ATOM 887 N N . GLY A 1 107 ? 15.665 -3.549 -16.239 1.00 90.31 107 GLY A N 1
ATOM 888 C CA . GLY A 1 107 ? 15.822 -4.427 -17.399 1.00 90.31 107 GLY A CA 1
ATOM 889 C C . GLY A 1 107 ? 16.662 -5.664 -17.082 1.00 90.31 107 GLY A C 1
ATOM 890 O O . GLY A 1 107 ? 16.248 -6.786 -17.376 1.00 90.31 107 GLY A O 1
ATOM 891 N N . ARG A 1 108 ? 17.790 -5.479 -16.388 1.00 88.94 108 ARG A N 1
ATOM 892 C CA . ARG A 1 108 ? 18.656 -6.585 -15.956 1.00 88.94 108 ARG A CA 1
ATOM 893 C C . ARG A 1 108 ? 18.001 -7.455 -14.885 1.00 88.94 108 ARG A C 1
ATOM 895 O O . ARG A 1 108 ? 17.973 -8.676 -15.012 1.00 88.94 108 ARG A O 1
ATOM 902 N N . ARG A 1 109 ? 17.465 -6.848 -13.819 1.00 88.50 109 ARG A N 1
ATOM 903 C CA . ARG A 1 109 ? 16.950 -7.588 -12.652 1.00 88.50 109 ARG A CA 1
ATOM 904 C C . ARG A 1 109 ? 15.678 -8.371 -12.950 1.00 88.50 109 ARG A C 1
ATOM 906 O O . ARG A 1 109 ? 15.519 -9.480 -12.427 1.00 88.50 109 ARG A O 1
ATOM 913 N N . PHE A 1 110 ? 14.767 -7.809 -13.743 1.00 89.81 110 PHE A N 1
ATOM 914 C CA . PHE A 1 110 ? 13.412 -8.344 -13.899 1.00 89.81 110 PHE A CA 1
ATOM 915 C C . PHE A 1 110 ? 13.119 -8.906 -15.285 1.00 89.81 110 PHE A C 1
ATOM 917 O O . PHE A 1 110 ? 12.415 -9.913 -15.357 1.00 89.81 110 PHE A O 1
ATOM 924 N N . LEU A 1 111 ? 13.675 -8.304 -16.339 1.00 88.94 111 LEU A N 1
ATOM 925 C CA . LEU A 1 111 ? 13.341 -8.620 -17.733 1.00 88.94 111 LEU A CA 1
ATOM 926 C C . LEU A 1 111 ? 14.402 -9.472 -18.444 1.00 88.94 111 LEU A C 1
ATOM 928 O O . LEU A 1 111 ? 14.204 -9.819 -19.602 1.00 88.94 111 LEU A O 1
ATOM 932 N N . ALA A 1 112 ? 15.506 -9.806 -17.763 1.00 81.94 112 ALA A N 1
ATOM 933 C CA . ALA A 1 112 ? 16.646 -10.525 -18.343 1.00 81.94 112 ALA A CA 1
ATOM 934 C C . ALA A 1 112 ? 17.194 -9.854 -19.620 1.00 81.94 112 ALA A C 1
ATOM 936 O O . ALA A 1 112 ? 17.662 -10.518 -20.539 1.00 81.94 112 ALA A O 1
ATOM 937 N N . ILE A 1 113 ? 17.129 -8.519 -19.673 1.00 78.12 113 ILE A N 1
ATOM 938 C CA . ILE A 1 113 ? 17.720 -7.730 -20.752 1.00 78.12 113 ILE A CA 1
ATOM 939 C C . ILE A 1 113 ? 19.187 -7.497 -20.394 1.00 78.12 113 ILE A C 1
ATOM 941 O O . ILE A 1 113 ? 19.511 -6.655 -19.548 1.00 78.12 113 ILE A O 1
ATOM 945 N N . ASP A 1 114 ? 20.076 -8.229 -21.058 1.00 62.06 114 ASP A N 1
ATOM 946 C CA . ASP A 1 114 ? 21.507 -7.953 -21.035 1.00 62.06 114 ASP A CA 1
ATOM 947 C C . ASP A 1 114 ? 21.762 -6.701 -21.867 1.00 62.06 114 ASP A C 1
ATOM 949 O O . ASP A 1 114 ? 21.880 -6.751 -23.087 1.00 62.06 114 ASP A O 1
ATOM 953 N N . THR A 1 115 ? 21.778 -5.540 -21.215 1.00 55.03 115 THR A N 1
ATOM 954 C CA . THR A 1 115 ? 22.020 -4.270 -21.902 1.00 55.03 115 THR A CA 1
ATOM 955 C C . THR A 1 115 ? 23.449 -4.233 -22.461 1.00 55.03 115 THR A C 1
ATOM 957 O O . THR A 1 115 ? 24.400 -4.163 -21.673 1.00 55.03 115 THR A O 1
ATOM 960 N N . PRO A 1 116 ? 23.649 -4.214 -23.798 1.00 51.09 116 PRO A N 1
ATOM 961 C CA . PRO A 1 116 ? 24.928 -3.817 -24.365 1.00 51.09 116 PRO A CA 1
ATOM 962 C C . PRO A 1 116 ? 25.139 -2.332 -24.044 1.00 51.09 116 PRO A C 1
ATOM 964 O O . PRO A 1 116 ? 24.180 -1.583 -23.855 1.00 51.09 116 PRO A O 1
ATOM 967 N N . ALA A 1 117 ? 26.392 -1.884 -24.005 1.00 48.09 117 ALA A N 1
ATOM 968 C CA . ALA A 1 117 ? 26.830 -0.542 -23.598 1.00 48.09 117 ALA A CA 1
ATOM 969 C C . ALA A 1 117 ? 26.214 0.669 -24.361 1.00 48.09 117 ALA A C 1
ATOM 971 O O . ALA A 1 117 ? 26.626 1.805 -24.137 1.00 48.09 117 ALA A O 1
ATOM 972 N N . ALA A 1 118 ? 25.235 0.460 -25.246 1.00 46.25 118 ALA A N 1
ATOM 973 C CA . ALA A 1 118 ? 24.632 1.457 -26.129 1.00 46.25 118 ALA A CA 1
ATOM 974 C C . ALA A 1 118 ? 23.696 2.470 -25.432 1.00 46.25 118 ALA A C 1
ATOM 976 O O . ALA A 1 118 ? 23.490 3.556 -25.966 1.00 46.25 118 ALA A O 1
ATOM 977 N N . LEU A 1 119 ? 23.190 2.185 -24.225 1.00 49.00 119 LEU A N 1
ATOM 978 C CA . LEU A 1 119 ? 22.348 3.138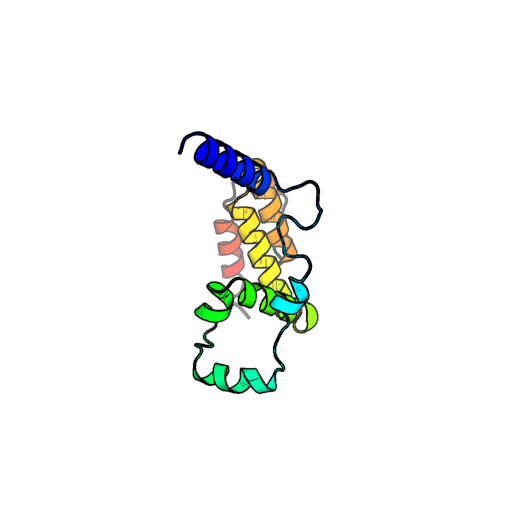 -23.475 1.00 49.00 119 LEU A CA 1
ATOM 979 C C . LEU A 1 119 ? 23.137 4.306 -22.850 1.00 49.00 119 LEU A C 1
ATOM 981 O O . LEU A 1 119 ? 22.532 5.274 -22.397 1.00 49.00 119 LEU A O 1
ATOM 985 N N . ASN A 1 120 ? 24.475 4.268 -22.880 1.00 45.50 120 ASN A N 1
ATOM 986 C CA . ASN A 1 120 ? 25.318 5.373 -22.404 1.00 45.50 120 ASN A CA 1
ATOM 987 C C . ASN A 1 120 ? 25.254 6.628 -23.294 1.00 45.50 120 ASN A C 1
ATOM 989 O O . ASN A 1 120 ? 25.726 7.680 -22.873 1.00 45.50 120 ASN A O 1
ATOM 993 N N . ASN A 1 121 ? 24.663 6.543 -24.493 1.00 40.22 121 ASN A N 1
ATOM 994 C CA . ASN A 1 121 ? 24.672 7.634 -25.473 1.00 40.22 121 ASN A CA 1
ATOM 995 C C . ASN A 1 121 ? 23.295 8.274 -25.723 1.00 40.22 121 ASN A C 1
ATOM 997 O O . ASN A 1 121 ? 23.095 8.873 -26.773 1.00 40.22 121 ASN A O 1
ATOM 1001 N N . GLY A 1 122 ? 22.345 8.162 -24.786 1.00 44.22 122 GLY A N 1
ATOM 1002 C CA . GLY A 1 122 ? 21.144 9.014 -24.748 1.00 44.22 122 GLY A CA 1
ATOM 1003 C C . GLY A 1 122 ? 20.199 8.958 -25.960 1.00 44.22 122 GLY A C 1
ATOM 1004 O O . GLY A 1 122 ? 19.409 9.880 -26.130 1.00 44.22 122 GLY A O 1
ATOM 1005 N N . ILE A 1 123 ? 20.276 7.926 -26.810 1.00 43.12 123 ILE A N 1
ATOM 1006 C CA . ILE A 1 123 ? 19.525 7.873 -28.084 1.00 43.12 123 ILE A CA 1
ATOM 1007 C C . ILE A 1 123 ? 18.536 6.698 -28.171 1.00 43.12 123 ILE A C 1
ATOM 1009 O O . ILE A 1 123 ? 17.697 6.681 -29.063 1.00 43.12 123 ILE A O 1
ATOM 1013 N N . CYS A 1 124 ? 18.557 5.729 -27.256 1.00 45.78 124 CYS A N 1
ATOM 1014 C CA . CYS A 1 124 ? 17.657 4.575 -27.354 1.00 45.78 124 CYS A CA 1
ATOM 1015 C C . CYS A 1 124 ? 16.484 4.735 -26.387 1.00 45.78 124 CYS A C 1
ATOM 1017 O O . CYS A 1 124 ? 16.657 4.605 -25.173 1.00 45.78 124 CYS A O 1
ATOM 1019 N N . ASP A 1 125 ? 15.297 4.995 -26.930 1.00 49.09 125 ASP A N 1
ATOM 1020 C CA . ASP A 1 125 ? 14.057 4.868 -26.180 1.00 49.09 125 ASP A CA 1
ATOM 1021 C C . ASP A 1 125 ? 13.907 3.396 -25.755 1.00 49.09 125 ASP A C 1
ATOM 1023 O O . ASP A 1 125 ? 14.031 2.474 -26.566 1.00 49.09 125 ASP A O 1
ATOM 1027 N N . ILE A 1 126 ? 13.695 3.146 -24.463 1.00 54.91 126 ILE A N 1
ATOM 1028 C CA . ILE A 1 126 ? 13.592 1.783 -23.908 1.00 54.91 126 ILE A CA 1
ATOM 1029 C C . ILE A 1 126 ? 12.431 1.018 -24.567 1.00 54.91 126 ILE A C 1
ATOM 1031 O O . ILE A 1 126 ? 12.477 -0.210 -24.671 1.00 54.91 126 ILE A O 1
ATOM 1035 N N . GLY A 1 127 ? 11.433 1.746 -25.083 1.00 52.84 127 GLY A N 1
ATOM 1036 C CA . GLY A 1 127 ? 10.343 1.196 -25.885 1.00 52.84 127 GLY A CA 1
ATOM 1037 C C . GLY A 1 127 ? 10.807 0.437 -27.135 1.00 52.84 127 GLY A C 1
ATOM 1038 O O . GLY A 1 127 ? 10.219 -0.597 -27.454 1.00 52.84 127 GLY A O 1
ATOM 1039 N N . ASP A 1 128 ? 11.886 0.872 -27.790 1.00 50.56 128 ASP A N 1
ATOM 1040 C CA . ASP A 1 128 ? 12.403 0.226 -29.005 1.00 50.56 128 ASP A CA 1
ATOM 1041 C C . ASP A 1 128 ? 13.183 -1.059 -28.685 1.00 50.56 128 ASP A C 1
ATOM 1043 O O . ASP A 1 128 ? 13.112 -2.051 -29.417 1.00 50.56 128 ASP A O 1
ATOM 1047 N N . VAL A 1 129 ? 13.859 -1.101 -27.531 1.00 55.03 129 VAL A N 1
ATOM 1048 C CA . VAL A 1 129 ? 14.543 -2.316 -27.058 1.00 55.03 129 VAL A CA 1
ATOM 1049 C C . VAL A 1 129 ? 13.519 -3.374 -26.649 1.00 55.03 129 VAL A C 1
ATOM 1051 O O . VAL A 1 129 ? 13.631 -4.514 -27.078 1.00 55.03 129 VAL A O 1
ATOM 1054 N N . ILE A 1 130 ? 12.471 -2.999 -25.908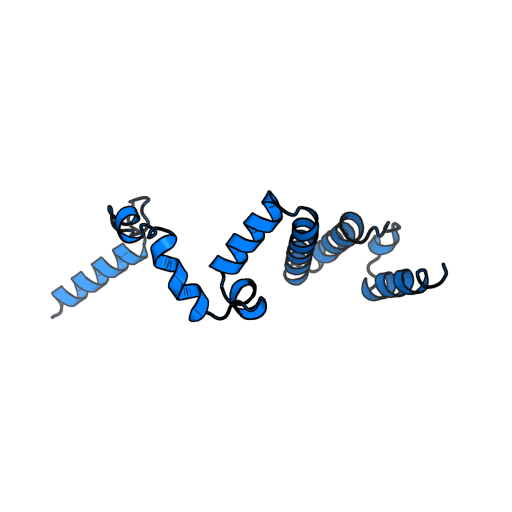 1.00 54.19 130 ILE A N 1
ATOM 1055 C CA . ILE A 1 130 ? 11.403 -3.931 -25.497 1.00 54.19 130 ILE A CA 1
ATOM 1056 C C . ILE A 1 130 ? 10.635 -4.482 -26.710 1.00 54.19 130 ILE A C 1
ATOM 1058 O O . ILE A 1 130 ? 10.233 -5.648 -26.716 1.00 54.19 130 ILE A O 1
ATOM 1062 N N . ARG A 1 131 ? 10.433 -3.668 -27.755 1.00 50.31 131 ARG A N 1
ATOM 1063 C CA . ARG A 1 131 ? 9.749 -4.108 -28.978 1.00 50.31 131 ARG A CA 1
ATOM 1064 C C . ARG A 1 131 ? 10.589 -5.116 -29.775 1.00 50.31 131 ARG A C 1
ATOM 1066 O O . ARG A 1 131 ? 10.026 -6.086 -30.267 1.00 50.31 131 ARG A O 1
ATOM 1073 N N . SER A 1 132 ? 11.912 -4.950 -29.819 1.00 48.41 132 SER A N 1
ATOM 1074 C CA . SER A 1 132 ? 12.812 -5.877 -30.527 1.00 48.41 132 SER A CA 1
ATOM 1075 C C . SER A 1 132 ? 13.041 -7.215 -29.806 1.00 48.41 132 SER A C 1
ATOM 1077 O O . SER A 1 132 ? 13.240 -8.230 -30.470 1.00 48.41 132 SER A O 1
ATOM 1079 N N . THR A 1 133 ? 12.951 -7.287 -28.472 1.00 53.78 133 THR A N 1
ATOM 1080 C CA . THR A 1 133 ? 12.997 -8.582 -27.760 1.00 53.78 133 THR A CA 1
ATOM 1081 C C . THR A 1 133 ? 11.722 -9.408 -27.934 1.00 53.78 133 THR A C 1
ATOM 1083 O O . THR A 1 133 ? 11.802 -10.633 -27.942 1.00 53.78 133 THR A O 1
ATOM 1086 N N . ASN A 1 134 ? 10.561 -8.768 -28.112 1.00 48.16 134 ASN A N 1
ATOM 1087 C CA . ASN A 1 134 ? 9.283 -9.460 -28.336 1.00 48.16 134 ASN A CA 1
ATOM 1088 C C . ASN A 1 134 ? 9.117 -10.026 -29.758 1.00 48.16 134 ASN A C 1
ATOM 1090 O O . ASN A 1 134 ? 8.267 -10.886 -29.960 1.00 48.16 134 ASN A O 1
ATOM 1094 N N . GLU A 1 135 ? 9.907 -9.579 -30.738 1.00 43.75 135 GLU A N 1
ATOM 1095 C CA . GLU A 1 135 ? 9.909 -10.174 -32.086 1.00 43.75 135 GLU A CA 1
ATOM 1096 C C . GLU A 1 135 ? 10.735 -11.471 -32.158 1.00 43.75 135 GLU A C 1
ATOM 1098 O O . GLU A 1 135 ? 10.527 -12.277 -33.058 1.00 43.75 135 GLU A O 1
ATOM 1103 N N . ASN A 1 136 ? 11.609 -11.729 -31.178 1.00 46.00 136 ASN A N 1
ATOM 1104 C CA . ASN A 1 136 ? 12.485 -12.908 -31.153 1.00 46.00 136 ASN A CA 1
ATOM 1105 C C . ASN A 1 136 ? 11.936 -14.091 -30.329 1.00 46.00 136 ASN A C 1
ATOM 1107 O O . ASN A 1 136 ? 12.660 -15.058 -30.107 1.00 46.00 136 ASN A O 1
ATOM 1111 N N . THR A 1 137 ? 10.687 -14.034 -29.849 1.00 45.22 137 THR A N 1
ATOM 1112 C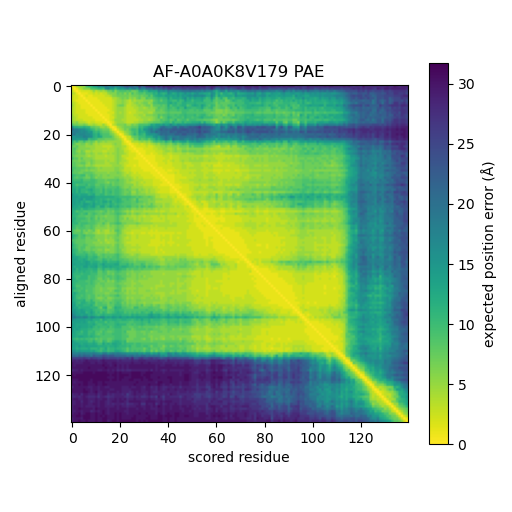 CA . THR A 1 137 ? 10.067 -15.094 -29.022 1.00 45.22 137 THR A CA 1
ATOM 1113 C C . THR A 1 137 ? 8.884 -15.808 -29.690 1.00 45.22 137 THR A C 1
ATOM 1115 O O . THR A 1 137 ? 8.135 -16.497 -29.001 1.00 45.22 137 THR A O 1
ATOM 1118 N N . VAL A 1 138 ? 8.700 -15.673 -31.012 1.00 44.59 138 VAL A N 1
ATOM 1119 C CA . VAL A 1 138 ? 7.578 -16.310 -31.742 1.00 44.59 138 VAL A CA 1
ATOM 1120 C C . VAL A 1 138 ? 7.958 -17.591 -32.505 1.00 44.59 138 VAL A C 1
ATOM 1122 O O . VAL A 1 138 ? 7.054 -18.301 -32.927 1.00 44.59 138 VAL A O 1
ATOM 1125 N N . ASP A 1 139 ? 9.232 -17.976 -32.590 1.00 41.53 139 ASP A N 1
ATOM 1126 C CA . ASP A 1 139 ? 9.628 -19.250 -33.217 1.00 41.53 139 ASP A CA 1
ATOM 1127 C C . ASP A 1 139 ? 10.380 -20.161 -32.226 1.00 41.53 139 ASP A C 1
ATOM 1129 O O . ASP A 1 139 ? 11.607 -20.121 -32.149 1.00 41.53 139 ASP A O 1
ATOM 1133 N N . ASP A 1 140 ? 9.616 -20.922 -31.429 1.00 34.84 140 ASP A N 1
ATOM 1134 C CA . ASP A 1 140 ? 9.806 -22.364 -31.125 1.00 34.84 140 ASP A CA 1
ATOM 1135 C C . ASP A 1 140 ? 8.669 -22.909 -30.229 1.00 34.84 140 ASP A C 1
ATOM 1137 O O . ASP A 1 140 ? 8.414 -22.340 -29.139 1.00 34.84 140 ASP A O 1
#